Protein AF-A0A8J8MP86-F1 (afdb_monomer)

Foldseek 3Di:
DDPVVVVVVVVVVVVCVVVVVVVVVVCVCVVVCVPPRPVVVCVVPPPPPPPPPPPDPDFDALVNVLVLLVPDDPPDDPDQWEAQQNDIDGSDPVCVVPVVVSSVVSSVSHDPDGGWDWDFDDDPPDGIYIYIGHD

Sequence (135 aa):
MNIDDYIDYLVTILLLALFIPITVSNMIPLYNNKIGGFDVQIEKTALKTQGEIIPYDKPFTSHHTMLMLAIADVYSADPDIIEINGTTIQIDEAFLGNRISALQNAYAAMPTVEKMSVELYVDSNGPRKWVIKNE

Solvent-accessible surface area (backbone atoms only — not comparable to full-atom values): 8096 Å² total; 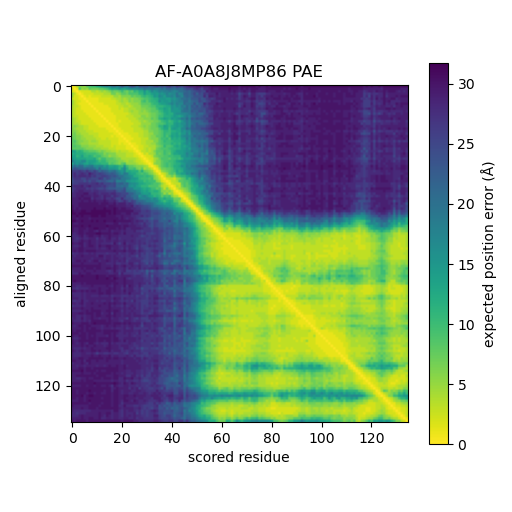per-residue (Å²): 134,56,72,66,58,56,50,53,52,52,52,50,52,52,50,48,67,59,48,49,61,54,53,50,63,66,41,49,44,42,79,67,40,72,53,83,15,73,69,50,46,50,66,71,66,49,71,83,62,89,61,79,76,71,81,70,84,71,82,41,35,67,66,58,54,51,48,52,64,70,68,55,55,99,81,53,72,82,52,55,29,40,30,32,74,86,46,76,44,63,70,44,72,67,34,69,76,40,44,70,61,49,52,51,53,50,60,71,39,49,74,92,57,80,49,36,44,79,43,80,47,77,52,98,89,51,80,49,28,38,37,41,43,77,109

pLDDT: mean 77.72, std 13.27, range [49.53, 92.25]

Structure (mmCIF, N/CA/C/O backbone):
data_AF-A0A8J8MP86-F1
#
_entry.id   AF-A0A8J8MP86-F1
#
loop_
_atom_site.group_PDB
_atom_site.id
_atom_site.type_symbol
_atom_site.label_atom_id
_atom_site.label_alt_id
_atom_site.label_comp_id
_atom_site.label_asym_id
_atom_site.label_entity_id
_atom_site.label_seq_id
_atom_site.pdbx_PDB_ins_code
_atom_site.Cartn_x
_atom_site.Cartn_y
_atom_site.Cartn_z
_atom_site.occupancy
_atom_site.B_iso_or_equiv
_atom_site.auth_seq_id
_atom_site.auth_comp_id
_atom_site.auth_asym_id
_atom_site.auth_atom_id
_atom_site.pdbx_PDB_model_num
ATOM 1 N N . MET A 1 1 ? 44.905 3.370 -49.297 1.00 59.78 1 MET A N 1
ATOM 2 C CA . MET A 1 1 ? 45.105 3.335 -47.841 1.00 59.78 1 MET A CA 1
ATOM 3 C C . MET A 1 1 ? 46.551 2.951 -47.640 1.00 59.78 1 MET A C 1
ATOM 5 O O . MET A 1 1 ? 46.947 1.884 -48.106 1.00 59.78 1 MET A O 1
ATOM 9 N N . ASN A 1 2 ? 47.352 3.893 -47.159 1.00 81.12 2 ASN A N 1
ATOM 10 C CA . ASN A 1 2 ? 48.796 3.725 -47.055 1.00 81.12 2 ASN A CA 1
ATOM 11 C C . ASN A 1 2 ? 49.121 2.861 -45.833 1.00 81.12 2 ASN A C 1
ATOM 13 O O . ASN A 1 2 ? 48.313 2.743 -44.916 1.00 81.12 2 ASN A O 1
ATOM 17 N N . ILE A 1 3 ? 50.293 2.226 -45.834 1.00 85.62 3 ILE A N 1
ATOM 18 C CA . ILE A 1 3 ? 50.747 1.381 -44.717 1.00 85.62 3 ILE A CA 1
ATOM 19 C C . ILE A 1 3 ? 50.751 2.173 -43.399 1.00 85.62 3 ILE A C 1
ATOM 21 O O . ILE A 1 3 ? 50.371 1.624 -42.368 1.00 85.62 3 ILE A O 1
ATOM 25 N N . ASP A 1 4 ? 51.073 3.465 -43.459 1.00 80.75 4 ASP A N 1
ATOM 26 C CA . ASP A 1 4 ? 51.037 4.372 -42.309 1.00 80.75 4 ASP A CA 1
ATOM 27 C C . ASP A 1 4 ? 49.633 4.473 -41.688 1.00 80.75 4 ASP A C 1
ATOM 29 O O . ASP A 1 4 ? 49.499 4.356 -40.474 1.00 80.75 4 ASP A O 1
ATOM 33 N N . ASP A 1 5 ? 48.572 4.536 -42.506 1.00 84.44 5 ASP A N 1
ATOM 34 C CA . ASP A 1 5 ? 47.187 4.584 -42.011 1.00 84.44 5 ASP A CA 1
ATOM 35 C C . ASP A 1 5 ? 46.847 3.316 -41.205 1.00 84.44 5 ASP A C 1
ATOM 37 O O . ASP A 1 5 ? 46.204 3.374 -40.158 1.00 84.44 5 ASP A O 1
ATOM 41 N N . TYR A 1 6 ? 47.290 2.142 -41.675 1.00 89.06 6 TYR A N 1
ATOM 42 C CA . TYR A 1 6 ? 47.062 0.874 -40.973 1.00 89.06 6 TYR A CA 1
ATOM 43 C C . TYR A 1 6 ? 47.816 0.804 -39.645 1.00 89.06 6 TYR A C 1
ATOM 45 O O . TYR A 1 6 ? 47.281 0.264 -38.674 1.00 89.06 6 TYR A O 1
ATOM 53 N N . ILE A 1 7 ? 49.036 1.340 -39.597 1.00 89.88 7 ILE A N 1
ATOM 54 C CA . ILE A 1 7 ? 49.840 1.393 -38.374 1.00 89.88 7 ILE A CA 1
ATOM 55 C C . ILE A 1 7 ? 49.172 2.322 -37.357 1.00 89.88 7 ILE A C 1
ATOM 57 O O . ILE A 1 7 ? 49.008 1.923 -36.203 1.00 89.88 7 ILE A O 1
ATOM 61 N N . ASP A 1 8 ? 48.692 3.489 -37.783 1.00 87.00 8 ASP A N 1
ATOM 62 C CA . ASP A 1 8 ? 47.997 4.439 -36.911 1.00 87.00 8 ASP A CA 1
ATOM 63 C C . ASP A 1 8 ? 46.713 3.844 -36.315 1.00 87.00 8 ASP A C 1
ATOM 65 O O . ASP A 1 8 ? 46.466 3.970 -35.108 1.00 87.00 8 ASP A O 1
ATOM 69 N N . TYR A 1 9 ? 45.921 3.116 -37.111 1.00 90.88 9 TYR A N 1
ATOM 70 C CA . TYR A 1 9 ? 44.747 2.406 -36.594 1.00 90.88 9 TYR A CA 1
ATOM 71 C C . TYR A 1 9 ? 45.126 1.325 -35.581 1.00 90.88 9 TYR A C 1
ATOM 73 O O . TYR A 1 9 ? 44.484 1.211 -34.535 1.00 90.88 9 TYR A O 1
ATOM 81 N N . LEU A 1 10 ? 46.174 0.549 -35.858 1.00 91.69 10 LEU A N 1
ATOM 82 C CA . LEU A 1 10 ? 46.608 -0.537 -34.982 1.00 91.69 10 LEU A CA 1
ATOM 83 C C . LEU A 1 10 ? 47.119 0.013 -33.643 1.00 91.69 10 LEU A C 1
ATOM 85 O O . LEU A 1 10 ? 46.712 -0.473 -32.588 1.00 91.69 10 LEU A O 1
ATOM 89 N N . VAL A 1 11 ? 47.921 1.080 -33.672 1.00 91.44 11 VAL A N 1
ATOM 90 C CA . VAL A 1 11 ? 48.408 1.781 -32.473 1.00 91.44 11 VAL A CA 1
ATOM 91 C C . VAL A 1 11 ? 47.249 2.382 -31.678 1.00 91.44 11 VAL A C 1
ATOM 93 O O . VAL A 1 11 ? 47.210 2.250 -30.453 1.00 91.44 11 VAL A O 1
ATOM 96 N N . THR A 1 12 ? 46.265 2.973 -32.356 1.00 91.19 12 THR A N 1
ATOM 97 C CA . THR A 1 12 ? 45.071 3.538 -31.710 1.00 91.19 12 THR A CA 1
ATOM 98 C C . THR A 1 12 ? 44.245 2.459 -31.006 1.00 91.19 12 THR A C 1
ATOM 100 O O . THR A 1 12 ? 43.833 2.644 -29.860 1.00 91.19 12 THR A O 1
ATOM 103 N N . ILE A 1 13 ? 44.042 1.305 -31.649 1.00 91.62 13 ILE A N 1
ATOM 104 C CA . ILE A 1 13 ? 43.329 0.163 -31.057 1.00 91.62 13 ILE A CA 1
ATOM 105 C C . ILE A 1 13 ? 44.086 -0.373 -29.835 1.00 91.62 13 ILE A C 1
ATO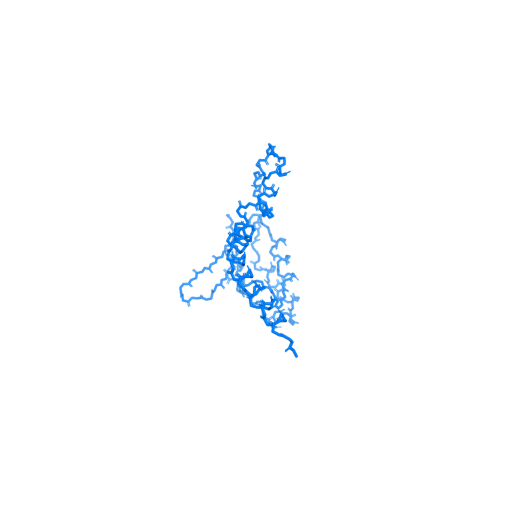M 107 O O . ILE A 1 13 ? 43.467 -0.661 -28.812 1.00 91.62 13 ILE A O 1
ATOM 111 N N . LEU A 1 14 ? 45.416 -0.464 -29.909 1.00 92.25 14 LEU A N 1
ATOM 112 C CA . LEU A 1 14 ? 46.262 -0.930 -28.805 1.00 92.25 14 LEU A CA 1
ATOM 113 C C . LEU A 1 14 ? 46.218 0.026 -27.604 1.00 92.25 14 LEU A C 1
ATOM 115 O O . LEU A 1 14 ? 46.086 -0.418 -26.462 1.00 92.25 14 LEU A O 1
ATOM 119 N N . LEU A 1 15 ? 46.258 1.336 -27.861 1.00 91.81 15 LEU A N 1
ATOM 120 C CA . LEU A 1 15 ? 46.086 2.368 -26.837 1.00 91.81 15 LEU A CA 1
ATOM 121 C C . LEU A 1 15 ? 44.705 2.278 -26.182 1.00 91.81 15 LEU A C 1
ATOM 123 O O . LEU A 1 15 ? 44.610 2.244 -24.956 1.00 91.81 15 LEU A O 1
ATOM 127 N N . LEU A 1 16 ? 43.636 2.184 -26.974 1.00 88.62 16 LEU A N 1
ATOM 128 C CA . LEU A 1 16 ? 42.276 2.037 -26.451 1.00 88.62 16 LEU A CA 1
ATOM 129 C C . LEU A 1 16 ? 42.133 0.769 -25.602 1.00 88.62 16 LEU A C 1
ATOM 131 O O . LEU A 1 16 ? 41.606 0.836 -24.493 1.00 88.62 16 LEU A O 1
ATOM 135 N N . ALA A 1 17 ? 42.657 -0.363 -26.071 1.00 89.44 17 ALA A N 1
ATOM 136 C CA . ALA A 1 17 ? 42.607 -1.629 -25.345 1.00 89.44 17 ALA A CA 1
ATOM 137 C C . ALA A 1 17 ? 43.330 -1.570 -23.989 1.00 89.44 17 ALA A C 1
ATOM 139 O O . ALA A 1 17 ? 42.909 -2.239 -23.047 1.00 89.44 17 ALA A O 1
ATOM 140 N N . LEU A 1 18 ? 44.384 -0.756 -23.870 1.00 89.81 18 LEU A N 1
ATOM 141 C CA . LEU A 1 18 ? 45.119 -0.570 -22.619 1.00 89.81 18 LEU A CA 1
ATOM 142 C C . LEU A 1 18 ? 44.445 0.445 -21.684 1.00 89.81 18 LEU A C 1
ATOM 144 O O . LEU A 1 18 ? 44.377 0.218 -20.477 1.00 89.81 18 LEU A O 1
ATOM 148 N N . PHE A 1 19 ? 43.924 1.551 -22.219 1.00 87.25 19 PHE A N 1
ATOM 149 C CA . PHE A 1 19 ? 43.363 2.630 -21.403 1.00 87.25 19 PHE A CA 1
ATOM 150 C C . PHE A 1 19 ? 41.908 2.397 -20.977 1.00 87.25 19 PHE A C 1
ATOM 152 O O . PHE A 1 19 ? 41.545 2.818 -19.879 1.00 87.25 19 PHE A O 1
ATOM 159 N N . ILE A 1 20 ? 41.085 1.706 -21.775 1.00 86.88 20 ILE A N 1
ATOM 160 C CA . ILE A 1 20 ? 39.675 1.430 -21.439 1.00 86.88 20 ILE A CA 1
ATOM 161 C C . ILE A 1 20 ? 39.527 0.651 -20.116 1.00 86.88 20 ILE A C 1
ATOM 163 O O . ILE A 1 20 ? 38.735 1.072 -19.274 1.00 86.88 20 ILE A O 1
ATOM 167 N N . PRO A 1 21 ? 40.279 -0.434 -19.849 1.00 84.38 21 PRO A N 1
ATOM 168 C CA . PRO A 1 21 ? 40.163 -1.153 -18.580 1.00 84.38 21 PRO A CA 1
ATOM 169 C C . PRO A 1 21 ? 40.531 -0.280 -17.373 1.00 84.38 21 PRO A C 1
ATOM 171 O O . PRO A 1 21 ? 39.875 -0.352 -16.334 1.00 84.38 21 PRO A O 1
ATOM 174 N N . ILE A 1 22 ? 41.547 0.579 -17.519 1.00 84.62 22 ILE A N 1
ATOM 175 C CA . ILE A 1 22 ? 42.011 1.482 -16.457 1.00 84.62 22 ILE A CA 1
ATOM 176 C C . ILE A 1 22 ? 40.954 2.553 -16.162 1.00 84.62 22 ILE A C 1
ATOM 178 O O . ILE A 1 22 ? 40.625 2.799 -14.999 1.00 84.62 22 ILE A O 1
ATOM 182 N N . THR A 1 23 ? 40.397 3.185 -17.198 1.00 80.94 23 THR A N 1
ATOM 183 C CA . THR A 1 23 ? 39.374 4.226 -17.028 1.00 80.94 23 THR A CA 1
ATOM 184 C C . THR A 1 23 ? 38.085 3.650 -16.459 1.00 80.94 23 THR A C 1
ATOM 186 O O . THR A 1 23 ? 37.553 4.211 -15.502 1.00 80.94 23 THR A O 1
ATOM 189 N N . VAL A 1 24 ? 37.627 2.498 -16.958 1.00 80.44 24 VAL A N 1
ATOM 190 C CA . VAL A 1 24 ? 36.442 1.812 -16.426 1.00 80.44 24 VAL A CA 1
ATOM 191 C C . VAL A 1 24 ? 36.660 1.425 -14.965 1.00 80.44 24 VAL A C 1
ATOM 193 O O . VAL A 1 24 ? 35.829 1.769 -14.129 1.00 80.44 24 VAL A O 1
ATOM 196 N N . SER A 1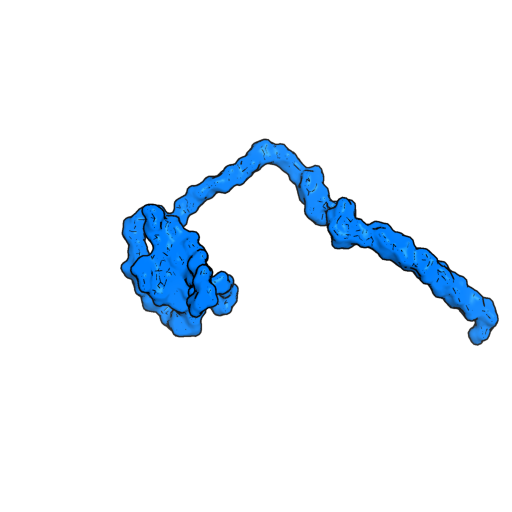 25 ? 37.796 0.811 -14.618 1.00 79.38 25 SER A N 1
ATOM 197 C CA . SER A 1 25 ? 38.094 0.422 -13.232 1.00 79.38 25 SER A CA 1
ATOM 198 C C . SER A 1 25 ? 38.078 1.609 -12.263 1.00 79.38 25 SER A C 1
ATOM 200 O O . SER A 1 25 ? 37.583 1.484 -11.143 1.00 79.38 25 SER A O 1
ATOM 202 N N . ASN A 1 26 ? 38.580 2.768 -12.691 1.00 75.00 26 ASN A N 1
ATOM 203 C CA . ASN A 1 26 ? 38.580 3.986 -11.878 1.00 75.00 26 ASN A CA 1
ATOM 204 C C . ASN A 1 26 ? 37.210 4.684 -11.832 1.00 75.00 26 ASN A C 1
ATOM 206 O O . ASN A 1 26 ? 36.927 5.398 -10.872 1.00 75.00 26 ASN A O 1
ATOM 210 N N . MET A 1 27 ? 36.340 4.466 -12.824 1.00 69.69 27 MET A N 1
ATOM 211 C CA . MET A 1 27 ? 34.969 4.990 -12.822 1.00 69.69 27 MET A CA 1
ATOM 212 C C . MET A 1 27 ? 33.980 4.119 -12.035 1.00 69.69 27 MET A C 1
ATOM 214 O O . MET A 1 27 ? 32.989 4.647 -11.536 1.00 69.69 27 MET A O 1
ATOM 218 N N . ILE A 1 28 ? 34.230 2.815 -11.869 1.00 68.25 28 ILE A N 1
ATOM 219 C CA . ILE A 1 28 ? 33.392 1.910 -11.057 1.00 68.25 28 ILE A CA 1
ATOM 220 C C . ILE A 1 28 ? 33.051 2.477 -9.661 1.00 68.25 28 ILE A C 1
ATOM 222 O O . ILE A 1 28 ? 31.879 2.426 -9.288 1.00 68.25 28 ILE A O 1
ATOM 226 N N . PRO A 1 29 ? 33.986 3.023 -8.856 1.00 63.47 29 PRO A N 1
ATOM 227 C CA . PRO A 1 29 ? 33.635 3.614 -7.561 1.00 63.47 29 PRO A CA 1
ATOM 228 C C . PRO A 1 29 ? 32.777 4.883 -7.675 1.00 63.47 29 PRO A C 1
ATOM 230 O O . PRO A 1 29 ? 32.005 5.159 -6.758 1.00 63.47 29 PRO A O 1
ATOM 233 N N . LEU A 1 30 ? 32.876 5.621 -8.785 1.00 61.53 30 LEU A N 1
ATOM 234 C CA . LEU A 1 30 ? 32.051 6.798 -9.061 1.00 61.53 30 LEU A CA 1
ATOM 235 C C . LEU A 1 30 ? 30.606 6.383 -9.395 1.00 61.53 30 LEU A C 1
ATOM 237 O O . LEU A 1 30 ? 29.667 6.907 -8.805 1.00 61.53 30 LEU A O 1
ATOM 241 N N . TYR A 1 31 ? 30.431 5.383 -10.270 1.00 61.47 31 TYR A N 1
ATOM 242 C CA . TYR A 1 31 ? 29.115 4.831 -10.631 1.00 61.47 31 TYR A CA 1
ATOM 243 C C . TYR A 1 31 ? 28.445 4.063 -9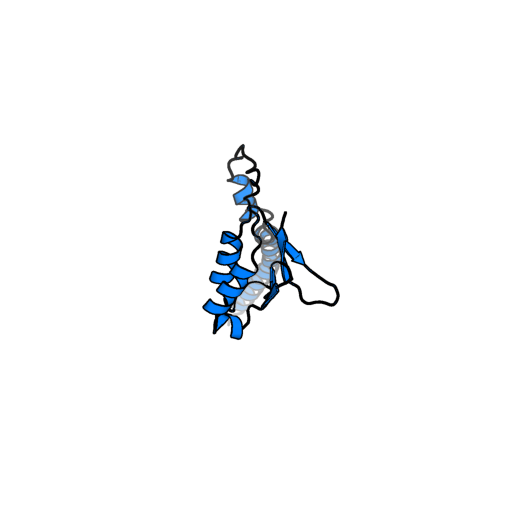.487 1.00 61.47 31 TYR A C 1
ATOM 245 O O . TYR A 1 31 ? 27.225 4.069 -9.373 1.00 61.47 31 TYR A O 1
ATOM 253 N N . ASN A 1 32 ? 29.232 3.442 -8.607 1.00 61.09 32 ASN A N 1
ATOM 254 C CA . ASN A 1 32 ? 28.728 2.764 -7.412 1.00 61.09 32 ASN A CA 1
ATOM 255 C C . ASN A 1 32 ? 28.494 3.716 -6.222 1.00 61.09 32 ASN A C 1
ATOM 257 O O . ASN A 1 32 ? 28.416 3.241 -5.090 1.00 61.09 32 ASN A O 1
ATOM 261 N N . ASN A 1 33 ? 28.445 5.038 -6.437 1.00 54.38 33 ASN A N 1
ATOM 262 C CA . ASN A 1 33 ? 28.262 6.062 -5.397 1.00 54.38 33 ASN A CA 1
ATOM 263 C C . ASN A 1 33 ? 29.277 6.014 -4.233 1.00 54.38 33 ASN A C 1
ATOM 265 O O . ASN A 1 33 ? 29.081 6.681 -3.223 1.00 54.38 33 ASN A O 1
ATOM 269 N N . LYS A 1 34 ? 30.395 5.283 -4.349 1.00 58.66 34 LYS A N 1
ATOM 270 C CA . LYS A 1 34 ? 31.373 5.121 -3.254 1.00 58.66 34 LYS A CA 1
ATOM 271 C C . LYS A 1 34 ? 32.245 6.359 -3.051 1.00 58.66 34 LYS A C 1
ATOM 273 O O . LYS A 1 34 ? 32.773 6.563 -1.962 1.00 58.66 34 LYS A O 1
ATOM 278 N N . ILE A 1 35 ? 32.430 7.170 -4.093 1.00 54.69 35 ILE A N 1
ATOM 279 C CA . ILE A 1 35 ? 33.225 8.402 -4.046 1.00 54.69 35 ILE A CA 1
ATOM 280 C C . ILE A 1 35 ? 32.501 9.467 -4.874 1.00 54.69 35 ILE A C 1
ATOM 282 O O . ILE A 1 35 ? 32.410 9.348 -6.091 1.00 54.69 35 ILE A O 1
ATOM 286 N N . GLY A 1 36 ? 31.973 10.502 -4.214 1.00 51.72 36 GLY A N 1
ATOM 287 C CA . GLY A 1 36 ? 31.367 11.663 -4.881 1.00 51.72 36 GLY A CA 1
ATOM 288 C C . GLY A 1 36 ? 29.966 11.452 -5.468 1.00 51.72 36 GLY A C 1
ATOM 289 O O . GLY A 1 36 ? 29.459 12.371 -6.107 1.00 51.72 36 GLY A O 1
ATOM 290 N N . GLY A 1 37 ? 29.341 10.293 -5.235 1.00 51.44 37 GLY A N 1
ATOM 291 C CA . GLY A 1 37 ? 27.935 10.044 -5.561 1.00 51.44 37 GLY A CA 1
ATOM 292 C C . GLY A 1 37 ? 26.980 10.942 -4.773 1.00 51.44 37 GLY A C 1
ATOM 293 O O . GLY A 1 37 ? 27.360 11.505 -3.744 1.00 51.44 37 GLY A O 1
ATOM 294 N N . PHE A 1 38 ? 25.738 11.066 -5.248 1.00 50.22 38 PHE A N 1
ATOM 295 C CA . PHE A 1 38 ? 24.713 11.929 -4.642 1.00 50.22 38 PHE A CA 1
ATOM 296 C C . PHE A 1 38 ? 24.535 11.650 -3.136 1.00 50.22 38 PHE A C 1
ATOM 298 O O . PHE A 1 38 ? 24.509 12.595 -2.355 1.00 50.22 38 PHE A O 1
ATOM 305 N N . ASP A 1 39 ? 24.552 10.379 -2.712 1.00 49.84 39 ASP A N 1
ATOM 306 C CA . ASP A 1 39 ? 24.480 9.984 -1.292 1.00 49.84 39 ASP A CA 1
ATOM 307 C C . ASP A 1 39 ? 25.645 10.534 -0.453 1.00 49.84 39 ASP A C 1
ATOM 309 O O . ASP A 1 39 ? 25.439 11.098 0.618 1.00 49.84 39 ASP A O 1
ATOM 313 N N . VAL A 1 40 ? 26.878 10.453 -0.964 1.00 51.75 40 VAL A N 1
ATOM 314 C CA . VAL A 1 40 ? 28.084 10.943 -0.268 1.00 51.75 40 VAL A CA 1
ATOM 315 C C . VAL A 1 40 ? 28.115 12.477 -0.215 1.00 51.75 40 VAL A C 1
ATOM 317 O O . VAL A 1 40 ? 28.662 13.063 0.723 1.00 51.75 40 VAL A O 1
ATOM 320 N N . GLN A 1 41 ? 27.537 13.153 -1.214 1.00 52.03 41 GLN A N 1
ATOM 321 C CA . GLN A 1 41 ? 27.418 14.613 -1.224 1.00 52.03 41 GLN A CA 1
ATOM 322 C C . GLN A 1 41 ? 26.308 15.108 -0.293 1.00 52.03 41 GLN A C 1
ATOM 324 O O . GLN A 1 41 ? 26.527 16.109 0.392 1.00 52.03 41 GLN A O 1
ATOM 329 N N . ILE A 1 42 ? 25.175 14.402 -0.200 1.00 53.78 42 ILE A N 1
ATOM 330 C CA . ILE A 1 42 ? 24.118 14.685 0.782 1.00 53.78 42 ILE A CA 1
ATOM 331 C C . ILE A 1 42 ? 24.680 14.525 2.198 1.00 53.78 42 ILE A C 1
ATOM 333 O O . ILE A 1 42 ? 24.520 15.423 3.018 1.00 53.78 42 ILE A O 1
ATOM 337 N N . GLU A 1 43 ? 25.425 13.452 2.468 1.00 50.12 43 GLU A N 1
ATOM 338 C CA . GLU A 1 43 ? 26.002 13.195 3.794 1.00 50.12 43 GLU A CA 1
ATOM 339 C C . GLU A 1 43 ? 27.054 14.247 4.209 1.00 50.12 43 GLU A C 1
ATOM 341 O O . GLU A 1 43 ? 27.165 14.590 5.386 1.00 50.12 43 GLU A O 1
ATOM 346 N N . LYS A 1 44 ? 27.806 14.815 3.250 1.00 54.34 44 LYS A N 1
ATOM 347 C CA . LYS A 1 44 ? 28.803 15.872 3.520 1.00 54.34 44 LYS A CA 1
ATOM 348 C C . LYS A 1 44 ? 28.250 17.298 3.531 1.00 54.34 44 LYS A C 1
ATOM 350 O O . LYS A 1 44 ? 28.868 18.157 4.159 1.00 54.34 44 LYS A O 1
ATOM 355 N N . THR A 1 45 ? 27.152 17.576 2.827 1.00 51.19 45 THR A N 1
ATOM 356 C CA . THR A 1 45 ? 26.521 18.913 2.793 1.00 51.19 45 THR A CA 1
ATOM 357 C C . THR A 1 45 ? 25.329 19.049 3.732 1.00 51.19 45 THR A C 1
ATOM 359 O O . THR A 1 45 ? 24.924 20.176 4.024 1.00 51.19 45 THR A O 1
ATOM 362 N N . ALA A 1 46 ? 24.814 17.947 4.279 1.00 50.78 46 ALA A N 1
ATOM 363 C CA . ALA A 1 46 ? 23.943 17.994 5.436 1.00 50.78 46 ALA A CA 1
ATOM 364 C C . ALA A 1 46 ? 24.736 18.611 6.595 1.00 50.78 46 ALA A C 1
ATOM 366 O O . ALA A 1 46 ? 25.567 17.961 7.235 1.00 50.78 46 ALA A O 1
ATOM 367 N N . LEU A 1 47 ? 24.483 19.897 6.869 1.00 51.59 47 LEU A N 1
ATOM 368 C CA . LEU A 1 47 ? 24.673 20.450 8.205 1.00 51.59 47 LEU A CA 1
ATOM 369 C C . LEU A 1 47 ? 24.178 19.375 9.166 1.00 51.59 47 LEU A C 1
ATOM 371 O O . LEU A 1 47 ? 23.039 18.940 9.022 1.00 51.59 47 LEU A O 1
ATOM 375 N N . LYS A 1 48 ? 25.036 18.905 10.080 1.00 52.34 48 LYS A N 1
ATOM 376 C CA . LYS A 1 48 ? 24.626 18.024 11.176 1.00 52.34 48 LYS A CA 1
ATOM 377 C C . LYS A 1 48 ? 23.570 18.780 11.971 1.00 52.34 48 LYS A C 1
ATOM 379 O O . LYS A 1 48 ? 23.895 19.489 12.922 1.00 52.34 48 LYS A O 1
ATOM 384 N N . THR A 1 49 ? 22.325 18.710 11.522 1.00 52.50 49 THR A N 1
ATOM 385 C CA . THR A 1 49 ? 21.175 19.276 12.191 1.00 52.50 49 THR A CA 1
ATOM 386 C C . THR A 1 49 ? 21.074 18.503 13.485 1.00 52.50 49 THR A C 1
ATOM 388 O O . THR A 1 49 ? 20.695 17.337 13.520 1.00 52.50 49 THR A O 1
ATOM 391 N N . GLN A 1 50 ? 21.533 19.154 14.549 1.00 49.56 50 GLN A N 1
ATOM 392 C CA . GLN A 1 50 ? 21.177 18.834 15.916 1.00 49.56 50 GLN A CA 1
ATOM 393 C C . GLN A 1 50 ? 19.651 18.874 15.971 1.00 49.56 50 GLN A C 1
ATOM 395 O O . GLN A 1 50 ? 19.045 19.941 15.964 1.00 49.56 50 GLN A O 1
ATOM 400 N N . GLY A 1 51 ? 19.049 17.702 15.872 1.00 49.53 51 GLY A N 1
ATOM 401 C CA . GLY A 1 51 ? 17.640 17.558 15.567 1.00 49.53 51 GLY A CA 1
ATOM 402 C C . GLY A 1 51 ? 17.472 16.324 14.709 1.00 49.53 51 GLY A C 1
ATOM 403 O O . GLY A 1 51 ? 17.109 16.420 13.541 1.00 49.53 51 GLY A O 1
ATOM 404 N N . GLU A 1 52 ? 17.764 15.158 15.288 1.00 51.31 52 GLU A N 1
ATOM 405 C CA . GLU A 1 52 ? 17.027 13.962 14.904 1.00 51.31 52 GLU A CA 1
ATOM 406 C C . GLU A 1 52 ? 15.556 14.379 14.958 1.00 51.31 52 GLU A C 1
ATOM 408 O O . GLU A 1 52 ? 15.057 14.770 16.017 1.00 51.31 52 GLU A O 1
ATOM 413 N N . ILE A 1 53 ? 14.914 14.481 13.793 1.00 56.75 53 ILE A N 1
ATOM 414 C CA . ILE A 1 53 ? 13.484 14.740 13.724 1.00 56.75 53 ILE A CA 1
ATOM 415 C C . ILE A 1 53 ? 12.882 13.500 14.358 1.00 56.75 53 ILE A C 1
ATOM 417 O O . ILE A 1 53 ? 12.749 12.480 13.692 1.00 56.75 53 ILE A O 1
ATOM 421 N N . ILE A 1 54 ? 12.607 13.569 15.659 1.00 61.69 54 ILE A N 1
ATOM 422 C CA . ILE A 1 54 ? 11.841 12.546 16.350 1.00 61.69 54 ILE A CA 1
ATOM 423 C C . ILE A 1 54 ? 10.520 12.525 15.587 1.00 61.69 54 ILE A C 1
ATOM 425 O O . ILE A 1 54 ? 9.831 13.554 15.576 1.00 61.69 54 ILE A O 1
ATOM 429 N N . PRO A 1 55 ? 10.200 11.438 14.864 1.00 61.28 55 PRO A N 1
ATOM 430 C CA . PRO A 1 55 ? 8.924 11.355 14.190 1.00 61.28 55 PRO A CA 1
ATOM 431 C C . PRO A 1 55 ? 7.870 11.451 15.288 1.00 61.28 55 PRO A C 1
ATOM 433 O O . PRO A 1 55 ? 7.766 10.586 16.151 1.00 61.28 55 PRO A O 1
ATOM 436 N N . TYR A 1 56 ? 7.150 12.569 15.322 1.00 62.75 56 TYR A N 1
ATOM 437 C CA . TYR A 1 56 ? 5.981 12.672 16.172 1.00 62.75 56 TYR A CA 1
ATOM 438 C C . TYR A 1 56 ? 4.949 11.726 15.580 1.00 62.75 56 TYR A C 1
ATOM 440 O O . TYR A 1 56 ? 4.587 11.885 14.410 1.00 62.75 56 TYR A O 1
ATOM 448 N N . ASP A 1 57 ? 4.486 10.762 16.373 1.00 66.94 57 ASP A N 1
ATOM 449 C CA . ASP A 1 57 ? 3.355 9.924 15.996 1.00 66.94 57 ASP A CA 1
ATOM 450 C C . ASP A 1 57 ? 2.152 10.834 15.763 1.00 66.94 57 ASP A C 1
ATOM 452 O O . ASP A 1 57 ? 1.512 11.344 16.689 1.00 66.94 57 ASP A O 1
ATOM 456 N N . LYS A 1 58 ? 1.887 11.118 14.488 1.00 71.19 58 LYS A N 1
ATOM 457 C CA . LYS A 1 58 ? 0.719 11.887 14.100 1.00 71.19 58 LYS A CA 1
ATOM 458 C C . LYS A 1 58 ? -0.490 10.979 14.324 1.00 71.19 58 LYS A C 1
ATOM 460 O O . LYS A 1 58 ? -0.523 9.896 13.741 1.00 71.19 58 LYS A O 1
ATOM 465 N N . PRO A 1 59 ? -1.490 11.400 15.117 1.00 78.19 59 PRO A N 1
ATOM 466 C CA . PRO A 1 59 ? -2.664 10.577 15.350 1.00 78.19 59 PRO A CA 1
ATOM 467 C C . PRO A 1 59 ? -3.367 10.318 14.018 1.00 78.19 59 PRO A C 1
ATOM 469 O O . PRO A 1 59 ? -3.711 11.253 13.283 1.00 78.19 59 PRO A O 1
ATOM 472 N N . PHE A 1 60 ? -3.556 9.041 13.701 1.00 82.94 60 PHE A N 1
ATOM 473 C CA . PHE A 1 60 ? -4.335 8.630 12.548 1.00 82.94 60 PHE A CA 1
ATOM 474 C C . PHE A 1 60 ? -5.820 8.631 12.932 1.00 82.94 60 PHE A C 1
ATOM 476 O O . PHE A 1 60 ? -6.218 8.128 13.980 1.00 82.94 60 PHE A O 1
ATOM 483 N N . THR A 1 61 ? -6.638 9.277 12.101 1.00 87.19 61 THR A N 1
ATOM 484 C CA . THR A 1 61 ? -8.046 9.582 12.407 1.00 87.19 61 THR A CA 1
ATOM 485 C C . THR A 1 61 ? -8.956 9.249 11.227 1.00 87.19 61 THR A C 1
ATOM 487 O O . THR A 1 61 ? -8.494 8.945 10.123 1.00 87.19 61 THR A O 1
ATOM 490 N N . SER A 1 62 ? -10.271 9.347 11.434 1.00 86.75 62 SER A N 1
ATOM 491 C CA . SER A 1 62 ? -11.295 9.007 10.428 1.00 86.75 62 SER A CA 1
ATOM 492 C C . SER A 1 62 ? -11.171 9.876 9.191 1.00 86.75 62 SER A C 1
ATOM 494 O O . SER A 1 62 ? -11.316 9.404 8.066 1.00 86.75 62 SER A O 1
ATOM 496 N N . HIS A 1 63 ? -10.784 11.132 9.392 1.00 86.62 63 HIS A N 1
ATOM 497 C CA . HIS A 1 63 ? -10.510 12.059 8.310 1.00 86.62 63 HIS A CA 1
ATOM 498 C C . HIS A 1 63 ? -9.396 11.563 7.379 1.00 86.62 63 HIS A C 1
ATOM 500 O O . HIS A 1 63 ? -9.542 11.632 6.162 1.00 86.62 63 HIS A O 1
ATOM 506 N N . HIS A 1 64 ? -8.313 11.011 7.934 1.00 87.12 64 HIS A N 1
ATOM 507 C CA . HIS A 1 64 ? -7.202 10.484 7.141 1.00 87.12 64 HIS A CA 1
ATOM 508 C C . HIS A 1 64 ? -7.626 9.260 6.322 1.00 87.12 64 HIS A C 1
ATOM 510 O O . HIS A 1 64 ? -7.266 9.146 5.153 1.00 87.12 64 HIS A O 1
ATOM 516 N N . THR A 1 65 ? -8.457 8.391 6.900 1.00 86.25 65 THR A N 1
ATOM 517 C CA . THR A 1 65 ? -9.033 7.246 6.179 1.00 86.25 65 THR A CA 1
ATOM 518 C C . THR A 1 65 ? -9.942 7.695 5.033 1.00 86.25 65 THR A C 1
ATOM 520 O O . THR A 1 65 ? -9.820 7.198 3.914 1.00 86.25 65 THR A O 1
ATOM 523 N N . MET A 1 66 ? -10.835 8.660 5.282 1.00 88.69 66 MET A N 1
ATOM 524 C CA . MET A 1 66 ? -11.714 9.197 4.238 1.00 88.69 66 MET A CA 1
ATOM 525 C C . MET A 1 66 ? -10.908 9.856 3.123 1.00 88.69 66 MET A C 1
ATOM 527 O O . MET A 1 66 ? -11.248 9.702 1.955 1.00 88.69 66 MET A O 1
ATOM 531 N N . LEU A 1 67 ? -9.837 10.570 3.474 1.00 87.31 67 LEU A N 1
ATOM 532 C CA . LEU A 1 67 ? -8.946 11.193 2.504 1.00 87.31 67 LEU A CA 1
ATOM 533 C C . LEU A 1 67 ? -8.253 10.142 1.627 1.00 87.31 67 LEU A C 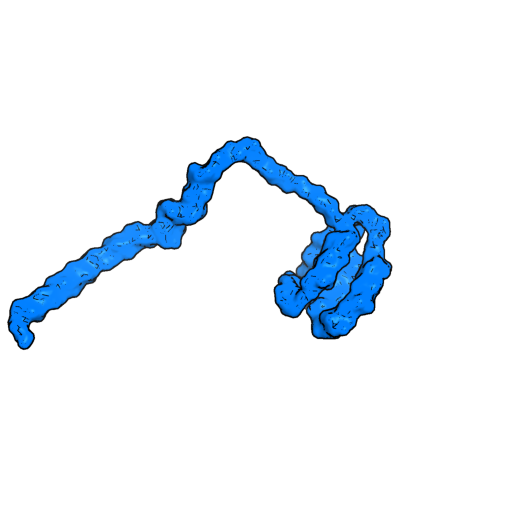1
ATOM 535 O O . LEU A 1 67 ? -8.199 10.314 0.413 1.00 87.31 67 LEU A O 1
ATOM 539 N N . MET A 1 68 ? -7.790 9.038 2.221 1.00 85.62 68 MET A N 1
ATOM 540 C CA . MET A 1 68 ? -7.187 7.918 1.493 1.00 85.62 68 MET A CA 1
ATOM 541 C C . MET A 1 68 ? -8.159 7.336 0.457 1.00 85.62 68 MET A C 1
ATOM 543 O O . MET A 1 68 ? -7.811 7.216 -0.713 1.00 85.62 68 MET A O 1
ATOM 547 N N . LEU A 1 69 ? -9.408 7.072 0.855 1.00 86.38 69 LEU A N 1
ATOM 548 C CA . LEU A 1 69 ? -10.455 6.575 -0.046 1.00 86.38 69 LEU A CA 1
ATOM 549 C C . LEU A 1 69 ? -10.888 7.605 -1.099 1.00 86.38 69 LEU A C 1
ATOM 551 O O . LEU A 1 69 ? -11.260 7.243 -2.213 1.00 86.38 69 LEU A O 1
ATOM 555 N N . ALA A 1 70 ? -10.871 8.893 -0.753 1.00 85.94 70 ALA A N 1
ATOM 556 C CA . ALA A 1 70 ? -11.253 9.962 -1.667 1.00 85.94 70 ALA A CA 1
ATOM 557 C C . ALA A 1 70 ? -10.204 10.191 -2.763 1.00 85.94 70 ALA A C 1
ATOM 559 O O . ALA A 1 70 ? -10.583 10.555 -3.877 1.00 85.94 70 ALA A O 1
ATOM 560 N N . ILE A 1 71 ? -8.921 9.985 -2.451 1.00 86.31 71 ILE A N 1
ATOM 561 C CA . ILE A 1 71 ? -7.797 10.133 -3.389 1.00 86.31 71 ILE A CA 1
ATOM 562 C C . ILE A 1 71 ? -7.549 8.846 -4.185 1.00 86.31 71 ILE A C 1
ATOM 564 O O . ILE A 1 71 ? -7.028 8.938 -5.292 1.00 86.31 71 ILE A O 1
ATOM 568 N N . ALA A 1 72 ? -7.961 7.683 -3.669 1.00 85.06 72 ALA A N 1
ATOM 569 C CA . ALA A 1 72 ? -7.783 6.397 -4.336 1.00 85.06 72 ALA A CA 1
ATOM 570 C C . ALA A 1 72 ? -8.245 6.422 -5.807 1.00 85.06 72 ALA A C 1
ATOM 572 O O . ALA A 1 72 ? -9.266 7.020 -6.160 1.00 85.06 72 ALA A O 1
ATOM 573 N N . ASP A 1 73 ? -7.480 5.772 -6.668 1.00 81.81 73 ASP A N 1
ATOM 574 C CA . ASP A 1 73 ? -7.623 5.705 -8.119 1.00 81.81 73 ASP A CA 1
ATOM 575 C C . ASP A 1 73 ? -7.139 4.342 -8.648 1.00 81.81 73 ASP A C 1
ATOM 577 O O . ASP A 1 73 ? -6.772 3.458 -7.879 1.00 81.81 73 ASP A O 1
ATOM 581 N N . VAL A 1 74 ? -7.133 4.171 -9.972 1.00 77.25 74 VAL A N 1
ATOM 582 C CA . VAL A 1 74 ? -6.694 2.926 -10.636 1.00 77.25 74 VAL A CA 1
ATOM 583 C C . VAL A 1 74 ? -5.201 2.628 -10.402 1.00 77.25 74 VAL A C 1
ATOM 585 O O . VAL A 1 74 ? -4.760 1.504 -10.613 1.00 77.25 74 VAL A O 1
ATOM 588 N N . TYR A 1 75 ? -4.411 3.620 -9.983 1.00 78.62 75 TYR A N 1
ATOM 589 C CA . TYR A 1 75 ? -2.967 3.503 -9.756 1.00 78.62 75 TYR A CA 1
ATOM 590 C C . TYR A 1 75 ? -2.605 3.494 -8.270 1.00 78.62 75 TYR A C 1
ATOM 592 O O . TYR A 1 75 ? -1.442 3.703 -7.908 1.00 78.62 75 TYR A O 1
ATOM 600 N N . SER A 1 76 ? -3.593 3.281 -7.404 1.00 77.50 76 SER A N 1
ATOM 601 C CA . SER A 1 76 ? -3.369 3.212 -5.97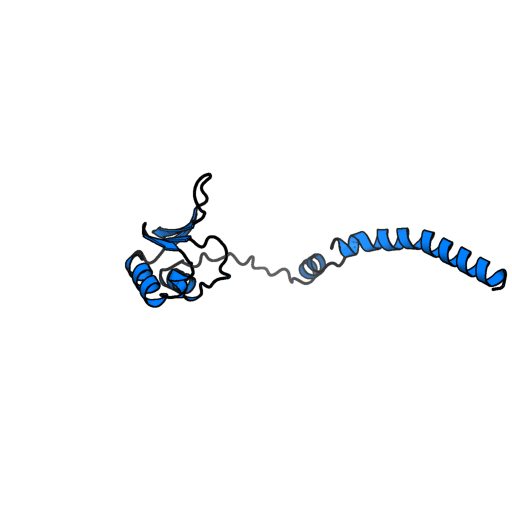1 1.00 77.50 76 SER A CA 1
ATOM 602 C C . SER A 1 76 ? -2.456 2.042 -5.630 1.00 77.50 76 SER A C 1
ATOM 604 O O . SER A 1 76 ? -2.431 1.018 -6.305 1.00 77.50 76 SER A O 1
ATOM 606 N N . ALA A 1 77 ? -1.623 2.240 -4.611 1.00 70.00 77 ALA A N 1
ATOM 607 C CA . ALA A 1 77 ? -0.664 1.227 -4.213 1.00 70.00 77 ALA A CA 1
ATOM 608 C C . ALA A 1 77 ? -1.387 0.027 -3.591 1.00 70.00 77 ALA A C 1
ATOM 610 O O . ALA A 1 77 ? -2.206 0.199 -2.686 1.00 70.00 77 ALA A O 1
ATOM 611 N N . ASP A 1 78 ? -1.001 -1.176 -4.020 1.00 76.00 78 ASP A N 1
ATOM 612 C CA . ASP A 1 78 ? -1.459 -2.424 -3.421 1.00 76.00 78 ASP A CA 1
ATOM 613 C C . ASP A 1 78 ? -1.282 -2.420 -1.889 1.00 76.00 78 ASP A C 1
ATOM 615 O O . ASP A 1 78 ? -0.231 -1.998 -1.382 1.00 76.00 78 ASP A O 1
ATOM 619 N N . PRO A 1 79 ? -2.217 -3.013 -1.128 1.00 80.19 79 PRO A N 1
ATOM 620 C CA . PRO A 1 79 ? -3.431 -3.689 -1.594 1.00 80.19 79 PRO A CA 1
ATOM 621 C C . PRO A 1 79 ? -4.643 -2.788 -1.871 1.00 80.19 79 PRO A C 1
ATOM 623 O O . PRO A 1 79 ? -4.971 -1.911 -1.072 1.00 80.19 79 PRO A O 1
ATOM 626 N N . ASP A 1 80 ? -5.417 -3.160 -2.894 1.00 85.25 80 ASP A N 1
ATOM 627 C CA . ASP A 1 80 ? -6.698 -2.532 -3.270 1.00 85.25 80 ASP A CA 1
ATOM 628 C C . ASP A 1 80 ? -7.857 -2.838 -2.306 1.00 85.25 80 ASP A C 1
ATOM 630 O O . ASP A 1 80 ? -9.003 -2.462 -2.547 1.00 85.25 80 ASP A O 1
ATOM 634 N N . ILE A 1 81 ? -7.600 -3.566 -1.219 1.00 88.25 81 ILE A N 1
ATOM 635 C CA . ILE A 1 81 ? -8.618 -3.975 -0.252 1.00 88.25 81 ILE A CA 1
ATOM 636 C C . ILE A 1 81 ? -8.393 -3.233 1.057 1.00 88.25 81 ILE A C 1
ATOM 638 O O . ILE A 1 81 ? -7.328 -3.335 1.671 1.00 88.25 81 ILE A O 1
ATOM 642 N N . ILE A 1 82 ? -9.432 -2.542 1.516 1.00 88.94 82 ILE A N 1
ATOM 643 C CA . ILE A 1 82 ? -9.464 -1.837 2.794 1.00 88.94 82 ILE A CA 1
ATOM 644 C C . ILE A 1 82 ? -10.582 -2.430 3.646 1.00 88.94 82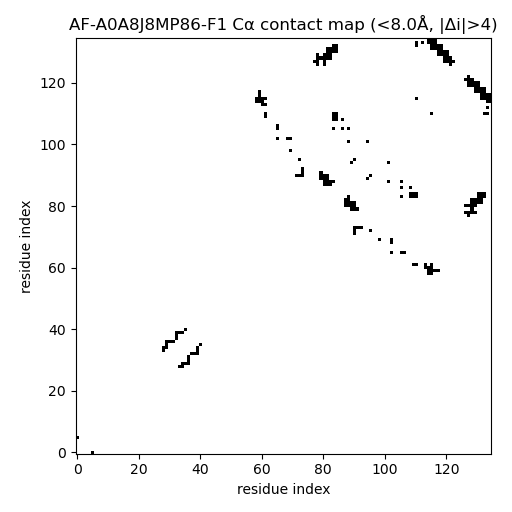 ILE A C 1
ATOM 646 O O . ILE A 1 82 ? -11.732 -2.496 3.228 1.00 88.94 82 ILE A O 1
ATOM 650 N N . GLU A 1 83 ? -10.258 -2.850 4.860 1.00 89.50 83 GLU A N 1
ATOM 651 C CA . GLU A 1 83 ? -11.204 -3.337 5.852 1.00 89.50 83 GLU A CA 1
ATOM 652 C C . GLU A 1 83 ? -11.362 -2.308 6.972 1.00 89.50 83 GLU A C 1
ATOM 654 O O . GLU A 1 83 ? -10.399 -1.954 7.648 1.00 89.50 83 GLU A O 1
ATOM 659 N N . ILE A 1 84 ? -12.589 -1.845 7.188 1.00 89.81 84 ILE A N 1
ATOM 660 C CA . ILE A 1 84 ? -12.950 -0.881 8.227 1.00 89.81 84 ILE A CA 1
ATOM 661 C C . ILE A 1 84 ? -13.945 -1.559 9.159 1.00 89.81 84 ILE A C 1
ATOM 663 O O . ILE A 1 84 ? -15.078 -1.826 8.758 1.00 89.81 84 ILE A O 1
ATOM 667 N N . ASN A 1 85 ? -13.528 -1.863 10.391 1.00 84.88 85 ASN A N 1
ATOM 668 C CA . ASN A 1 85 ? -14.391 -2.486 11.404 1.00 84.88 85 ASN A CA 1
ATOM 669 C C . ASN A 1 85 ? -15.165 -3.726 10.879 1.00 84.88 85 ASN A C 1
ATOM 671 O O . ASN A 1 85 ? -16.369 -3.866 11.090 1.00 84.88 85 ASN A O 1
ATOM 675 N N . GLY A 1 86 ? -14.490 -4.592 10.110 1.00 82.00 86 GLY A N 1
ATOM 676 C CA . GLY A 1 86 ? -15.075 -5.781 9.470 1.00 82.00 86 GLY A CA 1
ATOM 677 C C . GLY A 1 86 ? -15.777 -5.537 8.125 1.00 82.00 86 GLY A C 1
ATOM 678 O O . GLY A 1 86 ? -16.095 -6.491 7.416 1.00 82.00 86 GLY A O 1
ATOM 679 N N . THR A 1 87 ? -15.990 -4.281 7.724 1.00 85.94 87 THR A N 1
ATOM 680 C CA . THR A 1 87 ? -16.522 -3.928 6.399 1.00 85.94 87 THR A CA 1
ATOM 681 C C . THR A 1 87 ? -15.388 -3.884 5.390 1.00 85.94 87 THR A C 1
ATOM 683 O O . THR A 1 87 ? -14.475 -3.077 5.522 1.00 85.94 87 THR A O 1
ATOM 686 N N . THR A 1 88 ? -15.444 -4.735 4.368 1.00 88.06 88 THR A N 1
ATOM 687 C CA . THR A 1 88 ? -14.419 -4.784 3.317 1.00 88.06 88 THR A CA 1
ATOM 688 C C . THR A 1 88 ? -14.830 -3.926 2.124 1.00 88.06 88 THR A C 1
ATOM 690 O O . THR A 1 88 ? -15.944 -4.049 1.619 1.00 88.06 88 THR A O 1
ATOM 693 N N . ILE A 1 89 ? -13.919 -3.074 1.667 1.00 88.00 89 ILE A N 1
ATOM 694 C CA . ILE A 1 89 ? -14.059 -2.189 0.515 1.00 88.00 89 ILE A CA 1
ATOM 695 C C . ILE A 1 89 ? -12.947 -2.548 -0.467 1.00 88.00 89 ILE A C 1
ATOM 697 O O . ILE A 1 89 ? -11.771 -2.495 -0.114 1.00 88.00 89 ILE A O 1
ATOM 701 N N . GLN A 1 90 ? -13.321 -2.916 -1.689 1.00 88.75 90 GLN A N 1
ATOM 702 C CA . GLN A 1 90 ? -12.390 -3.077 -2.804 1.00 88.75 90 GLN A CA 1
ATOM 703 C C . GLN A 1 90 ? -12.325 -1.781 -3.609 1.00 88.75 90 GLN A C 1
ATOM 705 O O . GLN A 1 90 ? -13.364 -1.216 -3.937 1.00 88.75 90 GLN A O 1
ATOM 710 N N . ILE A 1 91 ? -11.117 -1.317 -3.920 1.00 86.69 91 ILE A N 1
ATOM 711 C CA . ILE A 1 91 ? -10.851 -0.197 -4.826 1.00 86.69 91 ILE A CA 1
ATOM 712 C C . ILE A 1 91 ? -10.802 -0.763 -6.251 1.00 86.69 91 ILE A C 1
ATOM 714 O O . ILE A 1 91 ? -9.746 -0.916 -6.850 1.00 86.69 91 ILE A O 1
ATOM 718 N N . ASP A 1 92 ? -11.964 -1.130 -6.778 1.00 86.12 92 ASP A N 1
ATOM 719 C CA . ASP A 1 92 ? -12.129 -1.650 -8.135 1.00 86.12 92 ASP A CA 1
ATOM 720 C C . ASP A 1 92 ? -12.872 -0.647 -9.041 1.00 86.12 92 ASP A C 1
ATOM 722 O O . ASP A 1 92 ? -13.244 0.459 -8.635 1.00 86.12 92 ASP A O 1
ATOM 726 N N . GLU A 1 93 ? -13.121 -1.017 -10.299 1.00 85.62 93 GLU A N 1
ATOM 727 C CA . GLU A 1 93 ? -13.891 -0.173 -11.224 1.00 85.62 93 GLU A CA 1
ATOM 728 C C . GLU A 1 93 ? -15.303 0.148 -10.698 1.00 85.62 93 GLU A C 1
ATOM 730 O O . GLU A 1 93 ? -15.831 1.229 -10.974 1.00 85.62 93 GLU A O 1
ATOM 735 N N . ALA A 1 94 ? -15.911 -0.740 -9.902 1.00 86.19 94 ALA A N 1
ATOM 736 C CA . ALA A 1 94 ? -17.228 -0.513 -9.311 1.00 86.19 94 ALA A CA 1
ATOM 737 C C . ALA A 1 94 ? -17.178 0.550 -8.202 1.00 86.19 94 ALA A C 1
ATOM 739 O O . ALA A 1 94 ? -18.061 1.417 -8.141 1.00 86.19 94 ALA A O 1
ATOM 740 N N . PHE A 1 95 ? -16.131 0.542 -7.375 1.00 88.25 95 PHE A N 1
ATOM 741 C CA . PHE A 1 95 ? -15.847 1.600 -6.408 1.00 88.25 95 PHE A CA 1
ATOM 742 C C . PHE A 1 95 ? -15.614 2.941 -7.101 1.00 88.25 95 PHE A C 1
ATOM 744 O O . PHE A 1 95 ? -16.189 3.956 -6.700 1.00 88.25 95 PHE A O 1
ATOM 751 N N . LEU A 1 96 ? -14.819 2.958 -8.172 1.00 86.44 96 LEU A N 1
ATOM 752 C CA . LEU A 1 96 ? -14.526 4.182 -8.918 1.00 86.44 96 LEU A CA 1
ATOM 753 C C . LEU A 1 96 ? -15.770 4.731 -9.632 1.00 86.44 96 LEU A C 1
ATOM 755 O O . LEU A 1 96 ? -15.983 5.945 -9.626 1.00 86.44 96 LEU A O 1
ATOM 759 N N . GLY A 1 97 ? -16.619 3.853 -10.172 1.00 87.75 97 GLY A N 1
ATOM 760 C CA . GLY A 1 97 ? -17.887 4.217 -10.806 1.00 87.75 97 GLY A CA 1
ATOM 761 C C . GLY A 1 97 ? -18.951 4.731 -9.829 1.00 87.75 97 GLY A C 1
ATOM 762 O O . GLY A 1 97 ? -19.747 5.591 -10.199 1.00 87.75 97 GLY A O 1
ATOM 763 N N . ASN A 1 98 ? -18.945 4.262 -8.574 1.00 89.00 98 ASN A N 1
ATOM 764 C CA . ASN A 1 98 ? -19.935 4.614 -7.544 1.00 89.00 98 ASN A CA 1
ATOM 765 C C . ASN A 1 98 ? -19.302 5.174 -6.259 1.00 89.00 98 ASN A C 1
ATOM 767 O O . ASN A 1 98 ? -19.743 4.882 -5.140 1.00 89.00 98 ASN A O 1
ATOM 771 N N . ARG A 1 99 ? -18.293 6.038 -6.416 1.00 85.75 99 ARG A N 1
ATOM 772 C CA . ARG A 1 99 ? -17.464 6.541 -5.308 1.00 85.75 99 ARG A CA 1
ATOM 773 C C . ARG A 1 99 ? -18.270 7.177 -4.173 1.00 85.75 99 ARG A C 1
ATOM 775 O O . ARG A 1 99 ? -17.950 6.973 -3.009 1.00 85.75 99 ARG A O 1
ATOM 782 N N . ILE A 1 100 ? -19.343 7.911 -4.482 1.00 87.62 100 ILE A N 1
ATOM 783 C CA . ILE A 1 100 ? -20.180 8.575 -3.465 1.00 87.62 100 ILE A CA 1
ATOM 784 C C . ILE A 1 100 ? -20.811 7.553 -2.511 1.00 87.62 100 ILE A C 1
ATOM 786 O O . ILE A 1 100 ? -20.734 7.720 -1.296 1.00 87.62 100 ILE A O 1
ATOM 790 N N . SER A 1 101 ? -21.409 6.487 -3.048 1.00 87.62 101 SER A N 1
ATOM 791 C CA . SER A 1 101 ? -22.047 5.454 -2.227 1.00 87.62 101 SER A CA 1
ATOM 792 C C . SER A 1 101 ? -21.008 4.666 -1.430 1.00 87.62 101 SER A C 1
ATOM 794 O O . SER A 1 101 ? -21.211 4.407 -0.245 1.00 87.62 101 SER A O 1
ATOM 796 N N . ALA A 1 102 ? -19.860 4.360 -2.038 1.00 86.38 102 ALA A N 1
ATOM 797 C CA . ALA A 1 102 ? -18.783 3.661 -1.352 1.00 86.38 102 ALA A CA 1
ATOM 798 C C . ALA A 1 102 ? -18.194 4.480 -0.190 1.00 86.38 102 ALA A C 1
ATOM 800 O O . ALA A 1 102 ? -17.972 3.937 0.890 1.00 86.38 102 ALA A O 1
ATOM 801 N N . LEU A 1 103 ? -18.013 5.793 -0.367 1.00 88.19 103 LEU A N 1
ATOM 802 C CA . LEU A 1 103 ? -17.565 6.692 0.700 1.00 88.19 103 LEU A CA 1
ATOM 803 C C . LEU A 1 103 ? -18.596 6.810 1.830 1.00 88.19 103 LEU A C 1
ATOM 805 O O . LEU A 1 103 ? -18.210 6.861 2.995 1.00 88.19 103 LEU A O 1
ATOM 809 N N . GLN A 1 104 ? -19.895 6.822 1.518 1.00 89.12 104 GLN A N 1
ATOM 810 C CA . GLN A 1 104 ? -20.945 6.803 2.544 1.00 89.12 104 GLN A CA 1
ATOM 811 C C . GLN A 1 104 ? -20.920 5.504 3.356 1.00 89.12 104 GLN A C 1
ATOM 813 O O . GLN A 1 104 ? -21.008 5.551 4.583 1.00 89.12 104 GLN A O 1
ATOM 818 N N . ASN A 1 105 ? -20.737 4.361 2.692 1.00 86.69 105 ASN A N 1
ATOM 819 C CA . ASN A 1 105 ? -20.607 3.066 3.358 1.00 86.69 105 ASN A CA 1
ATOM 820 C C . ASN A 1 105 ? -19.342 3.005 4.227 1.00 86.69 105 ASN A C 1
ATOM 822 O O . ASN A 1 105 ? -19.401 2.540 5.362 1.00 86.69 105 ASN A O 1
ATOM 826 N N . ALA A 1 106 ? -18.219 3.534 3.730 1.00 87.19 106 ALA A N 1
ATOM 827 C CA . ALA A 1 106 ? -16.979 3.639 4.492 1.00 87.19 106 ALA A CA 1
ATOM 828 C C . ALA A 1 106 ? -17.152 4.504 5.743 1.00 87.19 106 ALA A C 1
ATOM 830 O O . ALA A 1 106 ? -16.756 4.100 6.831 1.00 87.19 106 ALA A O 1
ATOM 831 N N . TYR A 1 107 ? -17.793 5.667 5.598 1.00 89.00 107 TYR A N 1
ATOM 832 C CA . TYR A 1 107 ? -18.074 6.573 6.707 1.00 89.00 107 TYR A CA 1
ATOM 833 C C . TYR A 1 107 ? -18.997 5.937 7.753 1.00 89.00 107 TYR A C 1
ATOM 835 O O . TYR A 1 107 ? -18.774 6.102 8.947 1.00 89.00 107 TYR A O 1
ATOM 843 N N . ALA A 1 108 ? -20.002 5.167 7.328 1.00 87.31 108 ALA A N 1
ATOM 844 C CA . ALA A 1 108 ? -20.884 4.440 8.240 1.00 87.31 108 ALA A CA 1
ATOM 845 C C . ALA A 1 108 ? -20.164 3.304 8.993 1.00 87.31 108 ALA A C 1
ATOM 847 O O . ALA A 1 108 ? -20.522 3.001 10.129 1.00 87.31 108 ALA A O 1
ATOM 848 N N . ALA A 1 109 ? -19.154 2.688 8.374 1.00 86.94 109 ALA A N 1
ATOM 849 C CA . ALA A 1 109 ? -18.334 1.644 8.986 1.00 86.94 109 ALA A CA 1
ATOM 850 C C . ALA A 1 109 ? -17.216 2.195 9.889 1.00 86.94 109 ALA A C 1
ATOM 852 O O . ALA A 1 109 ? -16.590 1.425 10.623 1.00 86.94 109 ALA A O 1
ATOM 853 N N . MET A 1 110 ? -16.944 3.506 9.841 1.00 86.88 110 MET A N 1
ATOM 854 C CA . MET A 1 110 ? -15.854 4.104 10.601 1.00 86.88 110 MET A CA 1
ATOM 855 C C . MET A 1 110 ? -16.052 3.961 12.105 1.00 86.88 110 MET A C 1
ATOM 857 O O . MET A 1 110 ? -17.143 4.208 12.624 1.00 86.88 110 MET A O 1
ATOM 861 N N . PRO A 1 111 ? -14.975 3.649 12.835 1.00 80.25 111 PRO A N 1
ATOM 862 C CA . PRO A 1 111 ? -15.015 3.729 14.274 1.00 80.25 111 PRO A CA 1
ATOM 863 C C . PRO A 1 111 ? -15.287 5.136 14.799 1.00 80.25 111 PRO A C 1
ATOM 865 O O . PRO A 1 111 ? -14.830 6.135 14.247 1.00 80.25 111 PRO A O 1
ATOM 868 N N . THR A 1 112 ? -15.985 5.207 15.930 1.00 78.25 112 THR A N 1
ATOM 869 C CA . THR A 1 112 ? -16.320 6.463 16.618 1.00 78.25 112 THR A CA 1
ATOM 870 C C . THR A 1 112 ? -15.196 6.992 17.516 1.00 78.25 112 THR A C 1
ATOM 872 O O . THR A 1 112 ? -15.394 7.981 18.217 1.00 78.25 112 THR A O 1
ATOM 875 N N . VAL A 1 113 ? -14.044 6.319 17.558 1.00 76.62 113 VAL A N 1
ATOM 876 C CA . VAL A 1 113 ? -12.894 6.700 18.391 1.00 76.62 113 VAL A CA 1
ATOM 877 C C . VAL A 1 113 ? -12.024 7.756 17.709 1.00 76.62 113 VAL A C 1
ATOM 879 O O . VAL A 1 113 ? -11.886 7.787 16.489 1.00 76.62 113 VAL A O 1
ATOM 882 N N . GLU A 1 114 ? -11.428 8.635 18.519 1.00 70.69 114 GLU A N 1
ATOM 883 C CA . GLU A 1 114 ? -10.583 9.737 18.042 1.00 70.69 114 GLU A CA 1
ATOM 884 C C . GLU A 1 114 ? -9.249 9.242 17.462 1.00 70.69 114 GLU A C 1
ATOM 886 O O . GLU A 1 114 ? -8.722 9.844 16.527 1.00 70.69 114 GLU A O 1
ATOM 891 N N . LYS A 1 115 ? -8.737 8.121 17.984 1.00 78.00 115 LYS A N 1
ATOM 892 C CA . LYS A 1 115 ? -7.503 7.483 17.528 1.00 78.00 115 LYS A CA 1
ATOM 893 C C . LYS A 1 115 ? -7.788 6.139 16.880 1.00 78.00 115 LYS A C 1
ATOM 895 O O . LYS A 1 115 ? -8.558 5.333 17.403 1.00 78.00 115 LYS A O 1
ATOM 900 N N . MET A 1 116 ? -7.152 5.919 15.741 1.00 84.25 116 MET A N 1
ATOM 901 C CA . MET A 1 116 ? -7.211 4.674 14.991 1.00 84.25 116 MET A CA 1
ATOM 902 C C . MET A 1 116 ? -5.825 4.286 14.514 1.00 84.25 116 MET A C 1
ATOM 904 O O . MET A 1 116 ? -4.948 5.136 14.370 1.00 84.25 116 MET A O 1
ATOM 908 N N . SER A 1 117 ? -5.660 3.011 14.200 1.00 84.25 117 SER A N 1
ATOM 909 C CA . SER A 1 117 ? -4.467 2.478 13.560 1.00 84.25 117 SER A CA 1
ATOM 910 C C . SER A 1 117 ? -4.802 1.941 12.169 1.00 84.25 117 SER A C 1
ATOM 912 O O . SER A 1 117 ? -5.925 1.503 11.897 1.00 84.25 117 SER A O 1
ATOM 914 N N . VAL A 1 118 ? -3.813 1.995 11.275 1.00 85.31 118 VAL A N 1
ATOM 915 C CA . VAL A 1 118 ? -3.843 1.294 9.987 1.00 85.31 118 VAL A CA 1
ATOM 916 C C . VAL A 1 118 ? -2.768 0.233 10.015 1.00 85.31 118 VAL A C 1
ATOM 918 O O . VAL A 1 118 ? -1.588 0.537 10.188 1.00 85.31 118 VAL A O 1
ATOM 921 N N . GLU A 1 119 ? -3.176 -1.009 9.813 1.00 87.38 119 GLU A N 1
ATOM 922 C CA . GLU A 1 119 ? -2.280 -2.155 9.778 1.00 87.38 119 GLU A CA 1
ATOM 923 C C . GLU A 1 119 ? -2.347 -2.812 8.403 1.00 87.38 119 GLU A C 1
ATOM 925 O O . GLU A 1 119 ? -3.427 -3.022 7.849 1.00 87.38 119 GLU A O 1
ATOM 930 N N . LEU A 1 120 ? -1.192 -3.176 7.850 1.00 86.19 120 LEU A N 1
ATOM 931 C CA . LEU A 1 120 ? -1.150 -4.025 6.668 1.00 86.19 120 LEU A CA 1
ATOM 932 C C . LEU A 1 120 ? -1.288 -5.482 7.105 1.00 86.19 120 LEU A C 1
ATOM 934 O O . LEU A 1 120 ? -0.371 -6.046 7.704 1.00 86.19 120 LEU A O 1
ATOM 938 N N . TYR A 1 121 ? -2.411 -6.107 6.771 1.00 85.38 121 TYR A N 1
ATOM 939 C CA . TYR A 1 121 ? -2.593 -7.533 6.978 1.00 85.38 121 TYR A CA 1
ATOM 940 C C . TYR A 1 121 ? -2.086 -8.309 5.761 1.00 85.38 121 TYR A C 1
ATOM 942 O O . TYR A 1 121 ? -2.536 -8.101 4.629 1.00 85.38 121 TYR A O 1
ATOM 950 N N . VAL A 1 122 ? -1.136 -9.211 6.008 1.00 81.88 122 VAL A N 1
ATOM 951 C CA . VAL A 1 122 ? -0.547 -10.106 5.009 1.00 81.88 122 VAL A CA 1
ATOM 952 C C . VAL A 1 122 ? -0.772 -11.536 5.484 1.00 81.88 122 VAL A C 1
ATOM 954 O O . VAL A 1 122 ? -0.160 -11.960 6.461 1.00 81.88 122 VAL A O 1
ATOM 957 N N . ASP A 1 123 ? -1.657 -12.266 4.810 1.00 77.94 123 ASP A N 1
ATOM 958 C CA . ASP A 1 123 ? -1.866 -13.693 5.058 1.00 77.94 123 ASP A CA 1
ATOM 959 C C . ASP A 1 123 ? -1.176 -14.529 3.974 1.00 77.94 123 ASP A C 1
ATOM 961 O O . ASP A 1 123 ? -1.029 -14.109 2.829 1.00 77.94 123 ASP A O 1
ATOM 965 N N . SER A 1 124 ? -0.762 -15.731 4.354 1.00 72.94 124 SER A N 1
ATOM 966 C CA . SER A 1 124 ? -0.160 -16.746 3.489 1.00 72.94 124 SER A CA 1
ATOM 967 C C . SER A 1 124 ? -1.106 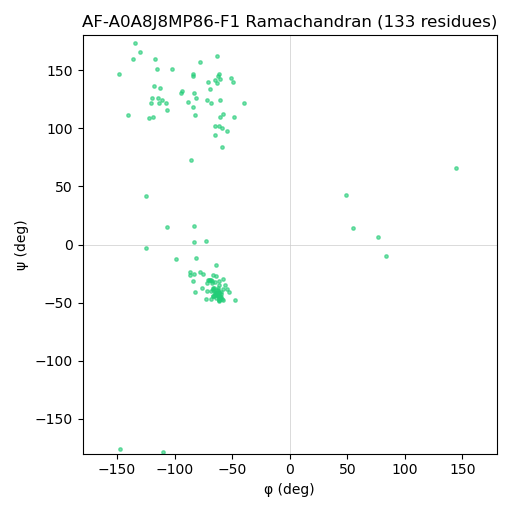-17.270 2.400 1.00 72.94 124 SER A C 1
ATOM 969 O O . SER A 1 124 ? -0.633 -17.677 1.342 1.00 72.94 124 SER A O 1
ATOM 971 N N . ASN A 1 125 ? -2.423 -17.229 2.638 1.00 70.75 125 ASN A N 1
ATOM 972 C CA . ASN A 1 125 ? -3.449 -17.778 1.741 1.00 70.75 125 ASN A CA 1
ATOM 973 C C . ASN A 1 125 ? -4.525 -16.759 1.317 1.00 70.75 125 ASN A C 1
ATOM 975 O O . ASN A 1 125 ? -5.419 -17.105 0.545 1.00 70.75 125 ASN A O 1
ATOM 979 N N . GLY A 1 126 ? -4.474 -15.529 1.834 1.00 67.81 126 GLY A N 1
ATOM 980 C CA . GLY A 1 126 ? -5.494 -14.502 1.623 1.00 67.81 126 GLY A CA 1
ATOM 981 C C . GLY A 1 126 ? -4.956 -13.275 0.886 1.00 67.81 126 GLY A C 1
ATOM 982 O O . GLY A 1 126 ? -3.745 -13.039 0.876 1.00 67.81 126 GLY A O 1
ATOM 983 N N . PRO A 1 127 ? -5.835 -12.464 0.274 1.00 77.81 127 PRO A N 1
ATOM 984 C CA . PRO A 1 127 ? -5.408 -11.216 -0.333 1.00 77.81 127 PRO A CA 1
ATOM 985 C C . PRO A 1 127 ? -4.888 -10.257 0.747 1.00 77.81 127 PRO A C 1
ATOM 987 O O . PRO A 1 127 ? -5.433 -10.176 1.852 1.00 77.81 127 PRO A O 1
ATOM 990 N N . ARG A 1 128 ? -3.820 -9.522 0.418 1.00 83.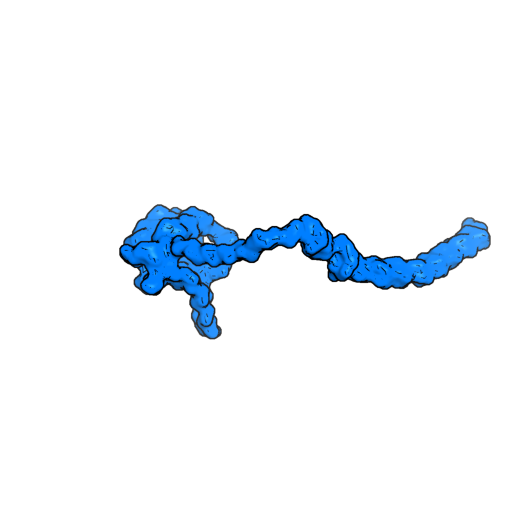25 128 ARG A N 1
ATOM 991 C CA . ARG A 1 128 ? -3.297 -8.450 1.274 1.00 83.25 128 ARG A CA 1
ATOM 992 C C . ARG A 1 128 ? -4.392 -7.397 1.447 1.00 83.25 128 ARG A C 1
ATOM 994 O O . ARG A 1 128 ? -5.131 -7.131 0.501 1.00 83.25 128 ARG A O 1
ATOM 1001 N N . LYS A 1 129 ? -4.507 -6.813 2.639 1.00 88.75 129 LYS A N 1
ATOM 1002 C CA . LYS A 1 129 ? -5.513 -5.779 2.925 1.00 88.75 129 LYS A CA 1
ATOM 1003 C C . LYS A 1 129 ? -5.024 -4.776 3.960 1.00 88.75 129 LYS A C 1
ATOM 1005 O O . LYS A 1 129 ? -4.302 -5.142 4.888 1.00 88.75 129 LYS A O 1
ATOM 1010 N N . TRP A 1 130 ? -5.444 -3.528 3.815 1.00 87.56 130 TRP A N 1
ATOM 1011 C CA . TRP A 1 130 ? -5.303 -2.504 4.846 1.00 87.56 130 TRP A CA 1
ATOM 1012 C C . TRP A 1 130 ? -6.429 -2.666 5.858 1.00 87.56 130 TRP A C 1
ATOM 1014 O O . TRP A 1 130 ? -7.589 -2.678 5.465 1.00 87.56 130 TRP A O 1
ATOM 1024 N N . VAL A 1 131 ? -6.123 -2.792 7.144 1.00 88.00 131 VAL A N 1
ATOM 1025 C CA . VAL A 1 131 ? -7.135 -2.942 8.195 1.00 88.00 131 VAL A CA 1
ATOM 1026 C C . VAL A 1 131 ? -7.105 -1.725 9.101 1.00 88.00 131 VAL A C 1
ATOM 1028 O O . VAL A 1 131 ? -6.060 -1.369 9.641 1.00 88.00 131 VAL A O 1
ATOM 1031 N N . ILE A 1 132 ? -8.266 -1.104 9.263 1.00 87.31 132 ILE A N 1
ATOM 1032 C CA . ILE A 1 132 ? -8.466 0.095 10.065 1.00 87.31 132 ILE A CA 1
ATOM 1033 C C . ILE A 1 132 ? -9.197 -0.316 11.333 1.00 87.31 132 ILE A C 1
ATOM 1035 O O . ILE A 1 132 ? -10.331 -0.810 11.280 1.00 87.31 132 ILE A O 1
ATOM 1039 N N . LYS A 1 133 ? -8.515 -0.153 12.466 1.00 83.88 133 LYS A N 1
ATOM 1040 C CA . LYS A 1 133 ? -8.984 -0.592 13.782 1.00 83.88 133 LYS A CA 1
ATOM 1041 C C . LYS A 1 133 ? -8.877 0.534 14.798 1.00 83.88 133 LYS A C 1
ATOM 1043 O O . LYS A 1 133 ? -8.199 1.538 14.586 1.00 83.88 133 LYS A O 1
ATOM 1048 N N . ASN A 1 134 ? -9.555 0.324 15.916 1.00 82.12 134 ASN A N 1
ATOM 1049 C CA . ASN A 1 134 ? -9.410 1.163 17.095 1.00 82.12 134 ASN A CA 1
ATOM 1050 C C . ASN A 1 134 ? -8.050 0.887 17.720 1.00 82.12 134 ASN A C 1
ATOM 1052 O O . ASN A 1 134 ? -7.634 -0.273 17.773 1.00 82.12 134 ASN A O 1
ATOM 1056 N N . GLU A 1 135 ? -7.400 1.951 18.181 1.00 67.12 135 GLU A N 1
ATOM 1057 C CA . GLU A 1 135 ? -6.241 1.844 19.068 1.00 67.12 135 GLU A CA 1
ATOM 1058 C C . GLU A 1 135 ? -6.676 1.442 20.487 1.00 67.12 135 GLU A C 1
ATOM 1060 O O . GLU A 1 135 ? -7.735 1.941 20.948 1.00 67.12 135 GLU A O 1
#

Mean predicted aligned error: 16.84 Å

Secondary structure (DSSP, 8-state):
--HHHHHHHHHHHHHHHHHHHHHHHHHHHHHTTSSS-HHHHHHHHS---S-------PPB-HHHHHHHHHH--TTPPSP-EEEETTEEEE-SHHHHHTHHHHHHHHHHHS-SSS-EEEEEE--SSS--EEEEEE-

Nearest PDB structures (foldseek):
  1d5v-assembly1_A  TM=2.935E-01  e=3.284E+00  Homo sapiens
  8hu6-assembly1_C  TM=4.097E-01  e=8.981E+00  Homo sapiens

Radius of gyration: 29.07 Å; Cα contacts (8 Å, |Δi|>4): 125; chains: 1; bounding box: 73×38×67 Å

Organism: NCBI:txid1348613